Protein AF-R9LFV0-F1 (afdb_monomer_lite)

Foldseek 3Di:
DPVVVVVVLVVCCVPDVPPSLVVLVVVLVVLLVQLVVLVVVCVVVVPVVSPVVSVVSVVVSVVSVVVND

Sequence (69 aa):
MFFENVVKGVTLVKRFPGMDQEAVMMEIKQLKQKADRLLAMSIRLNQPSLADEAERLYQQIDRLALLTG

pLDDT: mean 77.68, std 19.54, range [41.69, 96.06]

Structure (mmCIF, N/CA/C/O backbone):
data_AF-R9LFV0-F1
#
_entry.id   AF-R9LFV0-F1
#
loop_
_atom_site.group_PDB
_atom_site.id
_atom_site.type_symbol
_atom_site.label_atom_id
_atom_site.label_alt_id
_atom_site.label_comp_id
_atom_site.label_asym_id
_atom_site.label_entity_id
_atom_site.label_seq_id
_atom_site.pdbx_PDB_ins_code
_atom_site.Cartn_x
_atom_site.Cartn_y
_atom_site.Cartn_z
_atom_site.occupancy
_atom_site.B_iso_or_equiv
_atom_site.auth_seq_id
_atom_site.auth_comp_id
_atom_site.auth_asym_id
_atom_site.auth_atom_id
_atom_site.pdbx_PDB_model_num
ATOM 1 N N . MET A 1 1 ? 12.284 16.679 3.458 1.00 47.00 1 MET A N 1
ATOM 2 C CA . MET A 1 1 ? 13.386 16.230 2.576 1.00 47.00 1 MET A CA 1
ATOM 3 C C . MET A 1 1 ? 13.085 14.888 1.880 1.00 47.00 1 MET A C 1
ATOM 5 O O . MET A 1 1 ? 14.005 14.146 1.583 1.00 47.00 1 MET A O 1
ATOM 9 N N . PHE A 1 2 ? 11.817 14.552 1.589 1.00 47.06 2 PHE A N 1
ATOM 10 C CA . PHE A 1 2 ? 11.465 13.271 0.942 1.00 47.06 2 PHE A CA 1
ATOM 11 C C . PHE A 1 2 ? 11.386 13.354 -0.594 1.00 47.06 2 PHE A C 1
ATOM 13 O O . PHE A 1 2 ? 11.565 12.349 -1.270 1.00 47.06 2 PHE A O 1
ATOM 20 N N . PHE A 1 3 ? 11.185 14.551 -1.156 1.00 43.09 3 PHE A N 1
ATOM 21 C CA . PHE A 1 3 ? 11.023 14.737 -2.602 1.00 43.09 3 PHE A CA 1
ATOM 22 C C . PHE A 1 3 ? 12.342 14.726 -3.394 1.00 43.09 3 PHE A C 1
ATOM 24 O O . PHE A 1 3 ? 12.340 14.343 -4.558 1.00 43.09 3 PHE A O 1
ATOM 31 N N . GLU A 1 4 ? 13.481 15.072 -2.783 1.00 41.69 4 GLU A N 1
ATOM 32 C CA . GLU A 1 4 ? 14.773 15.085 -3.494 1.00 41.69 4 GLU A CA 1
ATOM 33 C C . GLU A 1 4 ? 15.303 13.683 -3.832 1.00 41.69 4 GLU A C 1
ATOM 35 O O . GLU A 1 4 ? 16.016 13.519 -4.823 1.00 41.69 4 GLU A O 1
ATOM 40 N N . ASN A 1 5 ? 14.941 12.659 -3.055 1.00 45.97 5 ASN A N 1
ATOM 41 C CA . ASN A 1 5 ? 15.425 11.296 -3.293 1.00 45.97 5 ASN A CA 1
ATOM 42 C C . ASN A 1 5 ? 14.665 10.573 -4.410 1.00 45.97 5 ASN A C 1
ATOM 44 O O . ASN A 1 5 ? 15.275 9.799 -5.143 1.00 45.97 5 ASN A O 1
ATOM 48 N N . VAL A 1 6 ? 13.378 10.875 -4.608 1.00 52.38 6 VAL A N 1
ATOM 49 C CA . VAL A 1 6 ? 12.591 10.285 -5.705 1.00 52.38 6 VAL A CA 1
ATOM 50 C C . VAL A 1 6 ? 13.099 10.792 -7.057 1.00 52.38 6 VAL A C 1
ATOM 52 O O . VAL A 1 6 ? 13.287 10.012 -7.985 1.00 52.38 6 VAL A O 1
ATOM 55 N N . VAL A 1 7 ? 13.422 12.087 -7.159 1.00 48.94 7 VAL A N 1
ATOM 56 C CA . VAL A 1 7 ? 13.960 12.672 -8.399 1.00 48.94 7 VAL A CA 1
ATOM 57 C C . VAL A 1 7 ? 15.336 12.089 -8.737 1.00 48.94 7 VAL A C 1
ATOM 59 O O . VAL A 1 7 ? 15.605 11.790 -9.900 1.00 48.94 7 VAL A O 1
ATOM 62 N N . LYS A 1 8 ? 16.195 11.846 -7.738 1.00 48.31 8 LYS A N 1
ATOM 63 C CA . LYS A 1 8 ? 17.487 11.175 -7.962 1.00 48.31 8 LYS A CA 1
ATOM 64 C C . LYS A 1 8 ? 17.321 9.724 -8.423 1.00 48.31 8 LYS A C 1
ATOM 66 O O . LYS A 1 8 ? 18.047 9.318 -9.326 1.00 48.31 8 LYS A O 1
ATOM 71 N N . GLY A 1 9 ? 16.341 8.993 -7.884 1.00 48.44 9 GLY A N 1
ATOM 72 C CA . GLY A 1 9 ? 15.997 7.639 -8.333 1.00 48.44 9 GLY A CA 1
ATOM 73 C C . GLY A 1 9 ? 15.554 7.606 -9.796 1.00 48.44 9 GLY A C 1
ATOM 74 O O . GLY A 1 9 ? 16.143 6.893 -10.598 1.00 48.44 9 GLY A O 1
ATOM 75 N N . VAL A 1 10 ? 14.624 8.482 -10.190 1.00 51.53 10 VAL A N 1
ATOM 76 C CA . VAL A 1 10 ? 14.132 8.587 -11.582 1.00 51.53 10 VAL A CA 1
ATOM 77 C C . VAL A 1 10 ? 15.238 8.997 -12.572 1.00 51.53 10 VAL A C 1
ATOM 79 O O . VAL A 1 10 ? 15.202 8.627 -13.744 1.00 51.53 10 VAL A O 1
ATOM 82 N N . THR A 1 11 ? 16.254 9.737 -12.116 1.00 48.03 11 THR A N 1
ATOM 83 C CA . THR A 1 11 ? 17.379 10.165 -12.967 1.00 48.03 11 THR A CA 1
ATOM 84 C C . THR A 1 11 ? 18.399 9.040 -13.210 1.00 48.03 11 THR A C 1
ATOM 86 O O . THR A 1 11 ? 19.088 9.054 -14.232 1.00 48.03 11 THR A O 1
ATOM 89 N N . LEU A 1 12 ? 18.480 8.044 -12.318 1.00 46.81 12 LEU A N 1
ATOM 90 C CA . LEU A 1 12 ? 19.342 6.864 -12.474 1.00 46.81 12 LEU A CA 1
ATOM 91 C C . LEU A 1 12 ? 18.780 5.842 -13.476 1.00 46.81 12 LEU A C 1
ATOM 93 O O . LEU A 1 12 ? 19.573 5.281 -14.234 1.00 46.81 12 LEU A O 1
ATOM 97 N N . VAL A 1 13 ? 17.447 5.757 -13.606 1.00 50.22 13 VAL A N 1
ATOM 98 C CA . VAL A 1 13 ? 16.722 4.897 -14.575 1.00 50.22 13 VAL A CA 1
ATOM 99 C C . VAL A 1 13 ? 17.182 5.080 -16.022 1.00 50.22 13 VAL A C 1
ATOM 101 O O . VAL A 1 13 ? 17.156 4.154 -16.829 1.00 50.22 13 VAL A O 1
ATOM 104 N N . LYS A 1 14 ? 17.669 6.273 -16.379 1.00 51.41 14 LYS A N 1
ATOM 105 C CA . LYS A 1 14 ? 18.177 6.541 -17.732 1.00 51.41 14 LYS A CA 1
ATOM 106 C C . LYS A 1 14 ? 19.571 5.977 -18.012 1.00 51.41 14 LYS A C 1
ATOM 108 O O . LYS A 1 14 ? 20.007 6.060 -19.159 1.00 51.41 14 LYS A O 1
ATOM 113 N N . ARG A 1 15 ? 20.298 5.461 -17.013 1.00 48.72 15 ARG A N 1
ATOM 114 C CA . ARG A 1 15 ? 21.724 5.127 -17.165 1.00 48.72 15 ARG A CA 1
ATOM 115 C C . ARG A 1 15 ? 22.052 3.637 -17.047 1.00 48.72 15 ARG A C 1
ATOM 117 O O . ARG A 1 15 ? 23.088 3.256 -17.584 1.00 48.72 15 ARG A O 1
ATOM 124 N N . PHE A 1 16 ? 21.194 2.796 -16.451 1.00 47.62 16 PHE A N 1
ATOM 125 C CA . PHE A 1 16 ? 21.463 1.354 -16.303 1.00 47.62 16 PHE A CA 1
ATOM 126 C C . PHE A 1 16 ? 20.188 0.484 -16.393 1.00 47.62 16 PHE A C 1
ATOM 128 O O . PHE A 1 16 ? 19.597 0.145 -15.371 1.00 47.62 16 PHE A O 1
ATOM 135 N N . PRO A 1 17 ? 19.789 0.025 -17.595 1.00 51.88 17 PRO A N 1
ATOM 136 C CA . PRO A 1 17 ? 18.479 -0.598 -17.832 1.00 51.88 17 PRO A CA 1
ATOM 137 C C . PRO A 1 17 ? 18.210 -1.926 -17.093 1.00 51.88 17 PRO A C 1
ATOM 139 O O . PRO A 1 17 ? 17.080 -2.395 -17.116 1.00 51.88 17 PRO A O 1
ATOM 142 N N . GLY A 1 18 ? 19.202 -2.537 -16.433 1.00 54.12 18 GLY A N 1
ATOM 143 C CA . GLY A 1 18 ? 19.020 -3.768 -15.644 1.00 54.12 18 GLY A CA 1
ATOM 144 C C . GLY A 1 18 ? 19.031 -3.578 -14.123 1.00 54.12 18 GLY A C 1
ATOM 145 O O . GLY A 1 18 ? 18.494 -4.411 -13.404 1.00 54.12 18 GLY A O 1
ATOM 146 N N . MET A 1 19 ? 19.617 -2.487 -13.620 1.00 54.81 19 MET A N 1
ATOM 147 C CA . MET A 1 19 ? 19.789 -2.264 -12.175 1.00 54.81 19 MET A CA 1
ATOM 148 C C . MET A 1 19 ? 18.560 -1.575 -11.558 1.00 54.81 19 MET A C 1
ATOM 150 O O . MET A 1 19 ? 18.237 -1.786 -10.391 1.00 54.81 19 MET A O 1
ATOM 154 N N . ASP A 1 20 ? 17.835 -0.797 -12.365 1.00 68.19 20 ASP A N 1
ATOM 155 C CA . ASP A 1 20 ? 16.645 -0.065 -11.931 1.00 68.19 20 ASP A CA 1
ATOM 156 C C . ASP A 1 20 ? 15.386 -0.943 -11.869 1.00 68.19 20 ASP A C 1
ATOM 158 O O . ASP A 1 20 ? 14.525 -0.713 -11.024 1.00 68.19 20 ASP A O 1
ATOM 162 N N . GLN A 1 21 ? 15.278 -1.998 -12.685 1.00 70.75 21 GLN A N 1
ATOM 163 C CA . GLN A 1 21 ? 14.110 -2.886 -12.644 1.00 70.75 21 GLN A CA 1
ATOM 164 C C . GLN A 1 21 ? 14.085 -3.729 -11.359 1.00 70.75 21 GLN A C 1
ATOM 166 O O . GLN A 1 21 ? 13.040 -3.843 -10.722 1.00 70.75 21 GLN A O 1
ATOM 171 N N . GLU A 1 22 ? 15.234 -4.253 -10.916 1.00 80.00 22 GLU A N 1
ATOM 172 C CA . GLU A 1 22 ? 15.345 -4.930 -9.616 1.00 80.00 22 GLU A CA 1
ATOM 173 C C . GLU A 1 22 ? 15.054 -3.976 -8.451 1.00 80.00 22 GLU A C 1
ATOM 175 O O . GLU A 1 22 ? 14.347 -4.351 -7.514 1.00 80.00 22 GLU A O 1
ATOM 180 N N . ALA A 1 23 ? 15.537 -2.731 -8.524 1.00 80.81 23 ALA A N 1
ATOM 181 C CA . ALA A 1 23 ? 15.268 -1.712 -7.513 1.00 80.81 23 ALA A CA 1
ATOM 182 C C . ALA A 1 23 ? 13.768 -1.388 -7.413 1.00 80.81 23 ALA A C 1
ATOM 184 O O . ALA A 1 23 ? 13.213 -1.396 -6.313 1.00 80.81 23 ALA A O 1
ATOM 185 N N . VAL A 1 24 ? 13.088 -1.197 -8.548 1.00 81.19 24 VAL A N 1
ATOM 186 C CA . VAL A 1 24 ? 11.640 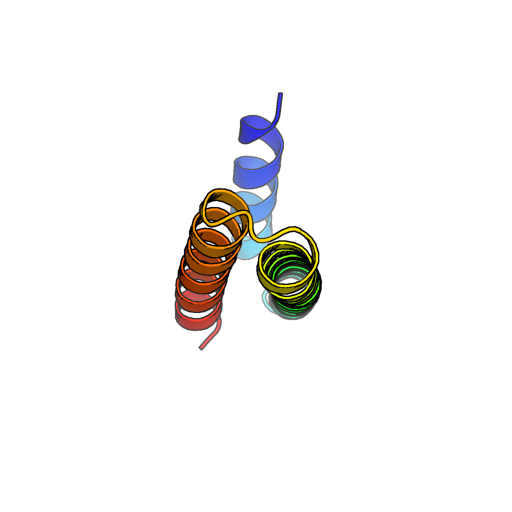-0.942 -8.571 1.00 81.19 24 VAL A CA 1
ATOM 187 C C . VAL A 1 24 ? 10.853 -2.164 -8.092 1.00 81.19 24 VAL A C 1
ATOM 189 O O . VAL A 1 24 ? 9.904 -2.019 -7.325 1.00 81.19 24 VAL A O 1
ATOM 192 N N . MET A 1 25 ? 11.260 -3.382 -8.455 1.00 84.31 25 MET A N 1
ATOM 193 C CA . MET A 1 25 ? 10.622 -4.607 -7.953 1.00 84.31 25 MET A CA 1
ATOM 194 C C . MET A 1 25 ? 10.790 -4.770 -6.436 1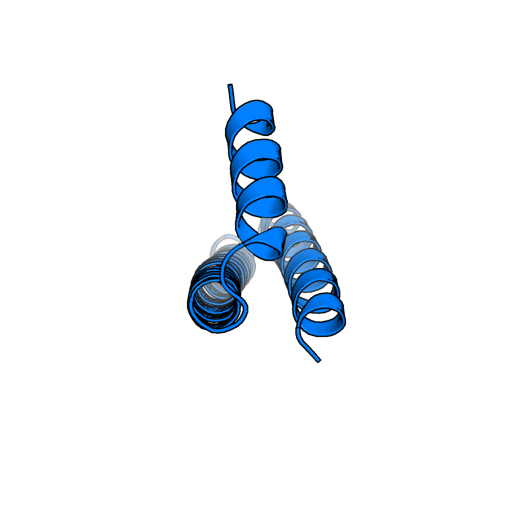.00 84.31 25 MET A C 1
ATOM 196 O O . MET A 1 25 ? 9.856 -5.184 -5.742 1.00 84.31 25 MET A O 1
ATOM 200 N N . MET A 1 26 ? 11.959 -4.414 -5.898 1.00 87.19 26 MET A N 1
ATOM 201 C CA . MET A 1 26 ? 12.209 -4.390 -4.456 1.00 87.19 26 MET A CA 1
ATOM 202 C C . MET A 1 26 ? 11.357 -3.332 -3.749 1.00 87.19 26 MET A C 1
ATOM 204 O O . MET A 1 26 ? 10.796 -3.615 -2.687 1.00 87.19 26 MET A O 1
ATOM 208 N N . GLU A 1 27 ? 11.201 -2.151 -4.343 1.00 86.06 27 GLU A N 1
ATOM 209 C CA . GLU A 1 27 ? 10.352 -1.082 -3.814 1.00 86.06 27 GLU A CA 1
ATOM 210 C C . GLU A 1 27 ? 8.867 -1.480 -3.828 1.00 86.06 27 GLU A C 1
ATOM 212 O O . GLU A 1 27 ? 8.197 -1.385 -2.798 1.00 86.06 27 GLU A O 1
ATOM 217 N N . ILE A 1 28 ? 8.374 -2.061 -4.928 1.00 89.12 28 ILE A N 1
ATOM 218 C CA . ILE A 1 28 ? 7.022 -2.637 -5.030 1.00 89.12 28 ILE A CA 1
ATOM 219 C C . ILE A 1 28 ? 6.784 -3.671 -3.922 1.00 89.12 28 ILE A C 1
ATOM 221 O O . ILE A 1 28 ? 5.749 -3.646 -3.251 1.00 89.12 28 ILE A O 1
ATOM 225 N N . LYS A 1 29 ? 7.750 -4.567 -3.679 1.00 91.12 29 LYS A N 1
ATOM 226 C CA . LYS A 1 29 ? 7.646 -5.588 -2.627 1.00 91.12 29 LYS A CA 1
ATOM 227 C C . LYS A 1 29 ? 7.534 -4.965 -1.233 1.00 91.12 29 LYS A C 1
ATOM 229 O O . LYS A 1 29 ? 6.713 -5.419 -0.433 1.00 91.12 29 LYS A O 1
ATOM 234 N N . GLN A 1 30 ? 8.334 -3.941 -0.935 1.00 91.62 30 GLN A N 1
ATOM 235 C CA . GLN A 1 30 ? 8.292 -3.244 0.354 1.00 91.62 30 GLN A CA 1
ATOM 236 C C . GLN A 1 30 ? 6.975 -2.484 0.549 1.00 91.62 30 GLN A C 1
ATOM 238 O O . GLN A 1 30 ? 6.360 -2.580 1.615 1.00 91.62 30 GLN A O 1
ATOM 243 N N . LEU A 1 31 ? 6.509 -1.776 -0.483 1.00 91.25 31 LEU A N 1
ATOM 244 C CA . LEU A 1 31 ? 5.232 -1.063 -0.457 1.00 91.25 31 LEU A CA 1
ATOM 245 C C . LEU A 1 31 ? 4.065 -2.029 -0.237 1.00 91.25 31 LEU A C 1
ATOM 247 O O . LEU A 1 31 ? 3.196 -1.749 0.590 1.00 91.25 31 LEU A O 1
ATOM 251 N N . LYS A 1 32 ? 4.086 -3.197 -0.892 1.00 93.94 32 LYS A N 1
ATOM 252 C CA . LYS A 1 32 ? 3.058 -4.232 -0.727 1.00 93.94 32 LYS A CA 1
ATOM 253 C C . LYS A 1 32 ? 3.014 -4.763 0.704 1.00 93.94 32 LYS A C 1
ATOM 255 O O . LYS A 1 32 ? 1.954 -4.772 1.320 1.00 93.94 32 LYS A O 1
ATOM 260 N N . GLN A 1 33 ? 4.171 -5.111 1.274 1.00 95.50 33 GLN A N 1
ATOM 261 C CA . GLN A 1 33 ? 4.256 -5.555 2.672 1.00 95.50 33 GLN A CA 1
ATOM 262 C C . GLN A 1 33 ? 3.731 -4.501 3.654 1.00 95.50 33 GLN A 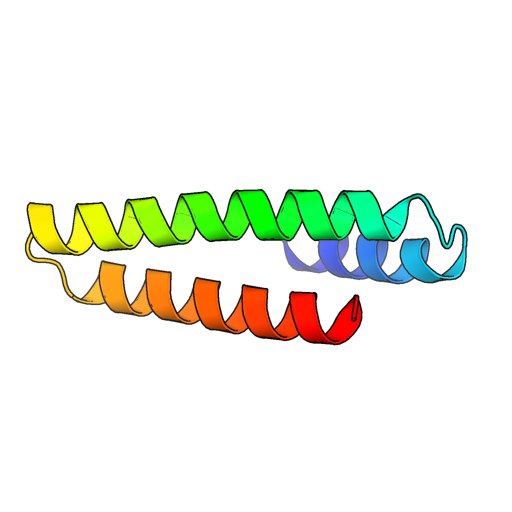C 1
ATOM 264 O O . GLN A 1 33 ? 3.080 -4.838 4.646 1.00 95.50 33 GLN A O 1
ATOM 269 N N . LYS A 1 34 ? 4.004 -3.218 3.392 1.00 95.19 34 LYS A N 1
ATOM 270 C CA . LYS A 1 34 ? 3.484 -2.119 4.208 1.00 95.19 34 LYS A CA 1
ATOM 271 C C . LYS A 1 34 ? 1.962 -1.999 4.083 1.00 95.19 34 LYS A C 1
ATOM 273 O O . LYS A 1 34 ? 1.298 -1.880 5.110 1.00 95.19 34 LYS A O 1
ATOM 278 N N . ALA A 1 35 ? 1.423 -2.056 2.865 1.00 94.50 35 ALA A N 1
ATOM 279 C CA . ALA A 1 35 ? -0.015 -2.001 2.613 1.00 94.50 35 ALA A CA 1
ATOM 280 C C . ALA A 1 35 ? -0.755 -3.155 3.308 1.00 94.50 35 ALA A C 1
ATOM 282 O O . ALA A 1 35 ? -1.716 -2.917 4.037 1.00 94.50 35 ALA A O 1
ATOM 283 N N . ASP A 1 36 ? -0.242 -4.383 3.193 1.00 95.88 36 ASP A N 1
ATOM 284 C CA . ASP A 1 36 ? -0.796 -5.564 3.868 1.00 95.88 36 ASP A CA 1
ATOM 285 C C . ASP A 1 36 ? -0.814 -5.409 5.389 1.00 95.88 36 ASP A C 1
ATOM 287 O O . ASP A 1 36 ? -1.801 -5.734 6.054 1.00 95.88 36 ASP A O 1
ATOM 291 N N . ARG A 1 37 ? 0.268 -4.872 5.962 1.00 96.06 37 ARG A N 1
ATOM 292 C CA . ARG A 1 37 ? 0.345 -4.619 7.402 1.00 96.06 37 ARG A CA 1
ATOM 293 C C . ARG A 1 37 ? -0.673 -3.571 7.845 1.00 96.06 37 ARG A C 1
ATOM 295 O O . ARG A 1 37 ? -1.303 -3.762 8.884 1.00 96.06 37 ARG A O 1
ATOM 302 N N . LEU A 1 38 ? -0.833 -2.490 7.085 1.00 95.06 38 LEU A N 1
ATOM 303 C CA . LEU A 1 38 ? -1.814 -1.445 7.379 1.00 95.06 38 LEU A CA 1
ATOM 304 C C . LEU A 1 38 ? -3.243 -1.980 7.290 1.00 95.06 38 LEU A C 1
ATOM 306 O O . LEU A 1 38 ? -4.034 -1.717 8.192 1.00 95.06 38 LEU A O 1
ATOM 310 N N . LEU A 1 39 ? -3.547 -2.810 6.291 1.00 94.31 39 LEU A N 1
ATOM 311 C CA . LEU A 1 39 ? -4.848 -3.461 6.159 1.00 94.31 39 LEU A CA 1
ATOM 312 C C . LEU A 1 39 ? -5.116 -4.443 7.313 1.00 94.31 39 LEU A C 1
ATOM 314 O O . LEU A 1 39 ? -6.189 -4.451 7.906 1.00 94.31 39 LEU A O 1
ATOM 318 N N . ALA A 1 40 ? -4.122 -5.239 7.712 1.00 94.81 40 ALA A N 1
ATOM 319 C CA . ALA A 1 40 ? -4.263 -6.119 8.871 1.00 94.81 40 ALA A CA 1
ATOM 320 C C . ALA A 1 40 ? -4.472 -5.327 10.176 1.00 94.81 40 ALA A C 1
ATOM 322 O O . ALA A 1 40 ? -5.235 -5.744 11.050 1.00 94.81 40 ALA A O 1
ATOM 323 N N . MET A 1 41 ? -3.799 -4.182 10.324 1.00 95.12 41 MET A N 1
ATOM 324 C CA . MET A 1 41 ? -3.972 -3.290 11.470 1.00 95.12 41 MET A CA 1
ATOM 325 C C . MET A 1 41 ? -5.318 -2.563 11.441 1.00 95.12 41 MET A C 1
ATOM 327 O O . MET A 1 41 ? -5.907 -2.401 12.505 1.00 95.12 41 MET A O 1
ATOM 331 N N . SER A 1 42 ? -5.839 -2.190 10.267 1.00 96.06 42 SER A N 1
ATOM 332 C CA . SER A 1 42 ? -7.153 -1.550 10.136 1.00 96.06 42 SER A CA 1
ATOM 333 C C . SER A 1 42 ? -8.261 -2.459 10.663 1.00 96.06 42 SER A C 1
ATOM 335 O O . SER A 1 42 ? -9.104 -2.003 11.429 1.00 96.06 42 SER A O 1
ATOM 337 N N . ILE A 1 43 ? -8.191 -3.759 10.354 1.00 93.38 43 ILE A N 1
ATOM 338 C CA . ILE A 1 43 ? -9.130 -4.773 10.850 1.00 93.38 43 ILE A CA 1
ATOM 339 C C . ILE A 1 43 ? -8.971 -4.957 12.364 1.00 93.38 43 ILE A C 1
ATOM 341 O O . ILE A 1 43 ? -9.952 -4.931 13.102 1.00 93.38 43 ILE A O 1
ATOM 345 N N . ARG A 1 44 ? -7.733 -5.127 12.849 1.00 95.38 44 ARG A N 1
ATOM 346 C CA . ARG A 1 44 ? -7.462 -5.387 14.277 1.00 95.38 44 ARG A CA 1
ATOM 347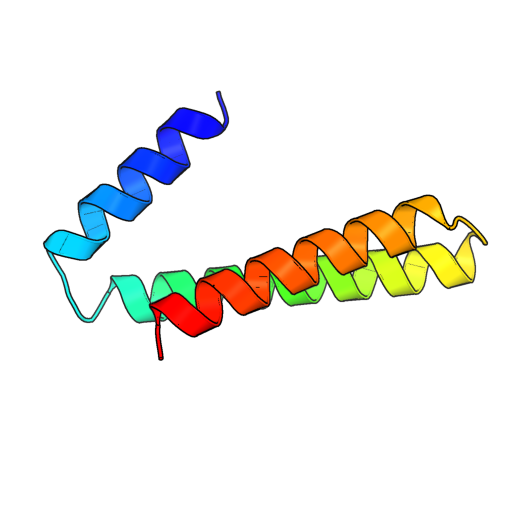 C C . ARG A 1 44 ? -7.825 -4.217 15.185 1.00 95.38 44 ARG A C 1
ATOM 349 O O . ARG A 1 44 ? -8.261 -4.440 16.308 1.00 95.38 44 ARG A O 1
ATOM 356 N N . LEU A 1 45 ? -7.595 -2.993 14.721 1.00 94.38 45 LEU A N 1
ATOM 357 C CA . LEU A 1 45 ? -7.822 -1.763 15.482 1.00 94.38 45 LEU A CA 1
ATOM 358 C C . LEU A 1 45 ? -9.170 -1.110 15.148 1.00 94.38 45 LEU A C 1
ATOM 360 O O . LEU A 1 45 ? -9.489 -0.072 15.720 1.00 94.38 45 LEU A O 1
ATOM 364 N N . ASN A 1 46 ? -9.942 -1.701 14.228 1.00 93.12 46 ASN A N 1
ATOM 365 C CA . ASN A 1 46 ? -11.172 -1.143 13.669 1.00 93.12 46 ASN A CA 1
ATOM 366 C C . ASN A 1 46 ? -11.001 0.326 13.236 1.00 93.12 46 ASN A C 1
ATOM 368 O O . ASN A 1 46 ? -11.803 1.194 13.583 1.00 93.12 46 ASN A O 1
ATOM 372 N N . GLN A 1 47 ? -9.903 0.609 12.529 1.00 94.25 47 GLN A N 1
ATOM 373 C CA . GLN A 1 47 ? -9.478 1.961 12.174 1.00 94.25 47 GLN A CA 1
ATOM 374 C C . GLN A 1 47 ? -9.487 2.139 10.644 1.00 94.25 47 GLN A C 1
ATOM 376 O O . GLN A 1 47 ? -8.506 1.790 9.980 1.00 94.25 47 GLN A O 1
ATOM 381 N N . PRO A 1 48 ? -10.574 2.689 10.063 1.00 90.94 48 PRO A N 1
ATOM 382 C CA . PRO A 1 48 ? -10.758 2.775 8.610 1.00 90.94 48 PRO A CA 1
ATOM 383 C C . PRO A 1 48 ? -9.678 3.590 7.895 1.00 90.94 48 PRO A C 1
ATOM 385 O O . PRO A 1 48 ? -9.280 3.242 6.790 1.00 90.94 48 PRO A O 1
ATOM 388 N N . SER A 1 49 ? -9.111 4.604 8.556 1.00 94.44 49 SER A N 1
ATOM 389 C CA . SER A 1 49 ? -8.050 5.440 7.980 1.00 94.44 49 SER A CA 1
ATOM 390 C C . SER A 1 49 ? -6.789 4.654 7.600 1.00 94.44 49 SER A C 1
ATOM 392 O O . SER A 1 49 ? -6.057 5.064 6.704 1.00 94.44 49 SER A O 1
ATOM 394 N N .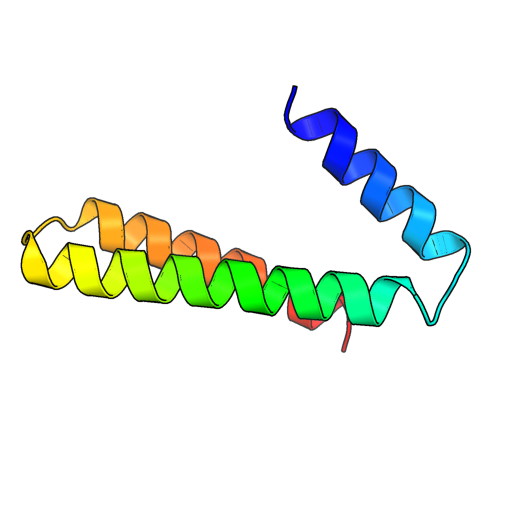 LEU A 1 50 ? -6.522 3.523 8.268 1.00 94.00 50 LEU A N 1
ATOM 395 C CA . LEU A 1 50 ? -5.413 2.631 7.914 1.00 94.00 50 LEU A CA 1
ATOM 396 C C . LEU A 1 50 ? -5.717 1.822 6.644 1.00 94.00 50 LEU A C 1
ATOM 398 O O . LEU A 1 50 ? -4.797 1.500 5.895 1.00 94.00 50 LEU A O 1
ATOM 402 N N . ALA A 1 51 ? -6.992 1.510 6.387 1.00 93.62 51 ALA A N 1
ATOM 403 C CA . ALA A 1 51 ? -7.416 0.878 5.140 1.00 93.62 51 ALA A CA 1
ATOM 404 C C . ALA A 1 51 ? -7.279 1.859 3.965 1.00 93.62 51 ALA A C 1
ATOM 406 O O . ALA A 1 51 ? -6.713 1.486 2.940 1.00 93.62 51 ALA A O 1
ATOM 407 N N . ASP A 1 52 ? -7.673 3.123 4.155 1.00 95.00 52 ASP A N 1
ATOM 408 C CA . ASP A 1 52 ? -7.490 4.178 3.148 1.00 95.00 52 ASP A CA 1
ATOM 409 C C . ASP A 1 52 ? -6.002 4.385 2.807 1.00 95.00 52 ASP A C 1
ATOM 411 O O . ASP A 1 52 ? -5.630 4.590 1.649 1.00 95.00 52 ASP A O 1
ATOM 415 N N . GLU A 1 53 ? -5.114 4.329 3.809 1.00 94.31 53 GLU A N 1
ATOM 416 C CA . GLU A 1 53 ? -3.667 4.425 3.586 1.00 94.31 53 GLU A CA 1
ATOM 417 C C . GLU A 1 53 ? -3.120 3.197 2.841 1.00 94.31 53 GLU A C 1
ATOM 419 O O . GLU A 1 53 ? -2.311 3.352 1.922 1.00 94.31 53 GLU A O 1
ATOM 424 N N . ALA A 1 54 ? -3.584 1.990 3.180 1.00 94.94 54 ALA A N 1
ATOM 425 C CA . ALA A 1 54 ? -3.225 0.770 2.459 1.00 94.94 54 ALA A CA 1
ATOM 426 C C . ALA A 1 54 ? -3.657 0.832 0.984 1.00 94.94 54 ALA A C 1
ATOM 428 O O . ALA A 1 54 ? -2.871 0.492 0.100 1.00 94.94 54 ALA A O 1
ATOM 429 N N . GLU A 1 55 ? -4.863 1.326 0.703 1.00 95.25 55 GLU A N 1
ATOM 430 C CA . GLU A 1 55 ? -5.377 1.480 -0.661 1.00 95.25 55 GLU A CA 1
ATOM 431 C C . GLU A 1 55 ? -4.540 2.470 -1.485 1.00 95.25 55 GLU A C 1
ATOM 433 O O . GLU A 1 55 ? -4.181 2.188 -2.629 1.00 95.25 55 GLU A O 1
ATOM 438 N N . ARG A 1 56 ? -4.128 3.598 -0.892 1.00 94.81 56 ARG A N 1
ATOM 439 C CA . ARG A 1 56 ? -3.218 4.548 -1.558 1.00 94.81 56 ARG A CA 1
ATOM 440 C C . ARG A 1 56 ? -1.874 3.916 -1.911 1.00 94.81 56 ARG A C 1
ATOM 442 O O . ARG A 1 56 ? -1.319 4.231 -2.963 1.00 94.81 56 ARG A O 1
ATOM 449 N N . LEU A 1 57 ? -1.339 3.050 -1.049 1.00 93.12 57 LEU A N 1
ATOM 450 C CA . LEU A 1 57 ? -0.098 2.325 -1.333 1.00 93.12 57 LEU A CA 1
ATOM 451 C C . LEU A 1 57 ? -0.289 1.320 -2.471 1.00 93.12 57 LEU A C 1
ATOM 453 O O . LEU A 1 57 ? 0.572 1.239 -3.343 1.00 93.12 57 LEU A O 1
ATOM 457 N N . TYR A 1 58 ? -1.426 0.624 -2.521 1.00 94.62 58 TYR A N 1
ATOM 458 C CA . TYR A 1 58 ? -1.769 -0.249 -3.645 1.00 94.62 58 TYR A CA 1
ATOM 459 C C . TYR A 1 58 ? -1.845 0.509 -4.973 1.00 94.62 58 TYR A C 1
ATOM 461 O O . TYR A 1 58 ? -1.205 0.109 -5.940 1.00 94.62 58 TYR A O 1
ATOM 469 N N . GLN A 1 59 ? -2.487 1.677 -4.996 1.00 93.12 59 GLN A N 1
ATOM 470 C CA . GLN A 1 59 ? -2.521 2.522 -6.194 1.00 93.12 59 GLN A CA 1
ATOM 471 C C . GLN A 1 59 ? -1.127 3.007 -6.631 1.00 93.12 59 GLN A C 1
ATOM 473 O O . GLN A 1 59 ? -0.881 3.196 -7.822 1.00 93.12 59 GLN A O 1
ATOM 478 N N . GLN A 1 60 ? -0.203 3.242 -5.692 1.00 89.56 60 GLN A N 1
ATOM 479 C CA . GLN A 1 60 ? 1.187 3.581 -6.022 1.00 89.56 60 GLN A CA 1
ATOM 480 C C . GLN A 1 60 ? 1.935 2.384 -6.614 1.00 89.56 60 GLN A C 1
ATOM 482 O O . GLN A 1 60 ? 2.670 2.557 -7.584 1.00 89.56 60 GLN A O 1
ATOM 487 N N . ILE A 1 61 ? 1.715 1.183 -6.076 1.00 91.00 61 ILE A N 1
ATOM 488 C CA . ILE A 1 61 ? 2.278 -0.063 -6.609 1.00 91.00 61 ILE A CA 1
ATOM 489 C C . ILE A 1 61 ? 1.793 -0.303 -8.035 1.00 91.00 61 ILE A C 1
ATOM 491 O O . ILE A 1 61 ? 2.620 -0.568 -8.901 1.00 91.00 61 ILE A O 1
ATOM 495 N N . ASP A 1 62 ? 0.495 -0.150 -8.298 1.00 89.56 62 ASP A N 1
ATOM 496 C CA . ASP A 1 62 ? -0.066 -0.336 -9.639 1.00 89.56 62 ASP A CA 1
ATOM 497 C C . ASP A 1 62 ? 0.566 0.638 -10.641 1.00 89.56 62 ASP A C 1
ATOM 499 O O . ASP A 1 62 ? 0.931 0.253 -11.749 1.00 89.56 62 ASP A O 1
ATOM 503 N N . ARG A 1 63 ? 0.791 1.895 -10.235 1.00 85.25 63 ARG A N 1
ATOM 504 C CA . ARG A 1 63 ? 1.503 2.877 -11.069 1.00 85.25 63 ARG A CA 1
ATOM 505 C C . ARG A 1 63 ? 2.955 2.484 -11.323 1.00 85.25 63 ARG A C 1
ATOM 507 O O . ARG A 1 63 ? 3.420 2.646 -12.443 1.00 85.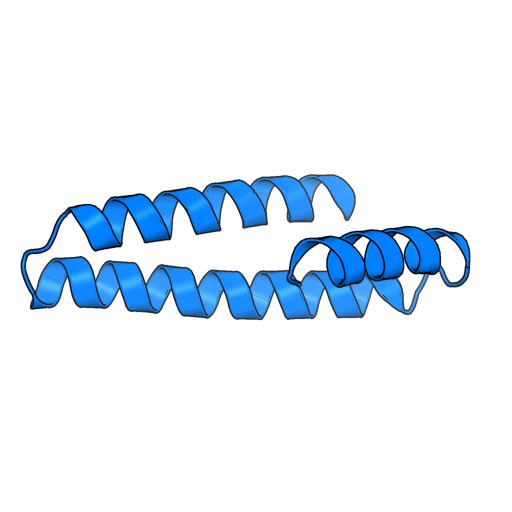25 63 ARG A O 1
ATOM 514 N N . LEU A 1 64 ? 3.670 1.990 -10.312 1.00 81.38 64 LEU A N 1
ATOM 515 C CA . LEU A 1 64 ? 5.055 1.536 -10.467 1.00 81.38 64 LEU A CA 1
ATOM 516 C C . LEU A 1 64 ? 5.145 0.290 -11.356 1.00 81.38 64 LEU A C 1
ATOM 518 O O . LEU A 1 64 ? 6.040 0.214 -12.190 1.00 81.38 64 LEU A O 1
ATOM 522 N N . ALA A 1 65 ? 4.198 -0.640 -11.230 1.00 80.56 65 ALA A N 1
ATOM 523 C CA . ALA A 1 65 ? 4.120 -1.841 -12.056 1.00 80.56 65 ALA A CA 1
ATOM 524 C C . ALA A 1 65 ? 3.846 -1.514 -13.533 1.00 80.56 65 ALA A C 1
ATOM 526 O O . ALA A 1 65 ? 4.410 -2.149 -14.416 1.00 80.56 65 ALA A O 1
ATOM 527 N N . LEU A 1 66 ? 3.035 -0.488 -13.815 1.00 79.75 66 LEU A N 1
ATOM 528 C CA . LEU A 1 66 ? 2.807 0.000 -15.181 1.00 79.75 66 LEU A CA 1
ATOM 529 C C . LEU A 1 66 ? 4.043 0.663 -15.809 1.00 79.75 66 LEU A C 1
ATOM 531 O O . LEU A 1 66 ? 4.113 0.773 -17.028 1.00 79.75 66 LEU A O 1
ATOM 535 N N . LEU A 1 67 ? 4.995 1.133 -14.999 1.00 70.69 67 LEU A N 1
ATOM 536 C CA . LEU A 1 67 ? 6.241 1.743 -15.477 1.00 70.69 67 LEU A CA 1
ATOM 537 C C . LEU A 1 67 ? 7.348 0.710 -15.737 1.00 70.69 67 LEU A C 1
ATOM 539 O O . LEU A 1 67 ? 8.337 1.046 -16.386 1.00 70.69 67 LEU A O 1
ATOM 543 N N . THR A 1 68 ? 7.205 -0.512 -15.219 1.00 64.00 68 THR A N 1
ATOM 544 C CA . THR A 1 68 ? 8.182 -1.606 -15.362 1.00 64.00 68 THR A CA 1
ATOM 545 C C . THR A 1 68 ? 7.705 -2.775 -16.225 1.00 64.00 68 THR A C 1
ATOM 547 O O . THR A 1 68 ? 8.477 -3.722 -16.405 1.00 64.00 68 THR A O 1
ATOM 550 N N . GLY A 1 69 ? 6.463 -2.716 -16.721 1.00 53.44 69 GLY A N 1
ATOM 551 C CA . GLY A 1 69 ? 5.840 -3.689 -17.626 1.00 53.44 69 GLY A CA 1
ATOM 552 C C . GLY A 1 69 ? 6.039 -3.387 -19.104 1.00 53.44 69 GLY A C 1
ATOM 553 O O . GLY A 1 69 ? 6.201 -2.199 -19.459 1.00 53.44 69 GLY A O 1
#

Secondary structure (DSSP, 8-state):
--HHHHHHHHHHTTT-TTHHHHHHHHHHHHHHHHHHHHHHHHHHHT-HHHHHHHHHHHHHHHHHHHHH-

Radius of gyration: 14.29 Å; chains: 1; bounding box: 33×22×33 Å

Organism: NCBI:txid1235795